Protein AF-A0A0C3NVM9-F1 (afdb_monomer_lite)

Organism: NCBI:txid870435

pLDDT: mean 86.64, std 7.37, range [63.56, 95.12]

Foldseek 3Di:
DQVLQADPPDDPVLQAPQADCVLSVRHLDDVVQAPHRDHDGDGRDDPQQVCCCPPPPHHGRPVSVVSVVCSCLVVDDPVVNVVD

Structure (mmCIF, N/CA/C/O backbone):
data_AF-A0A0C3NVM9-F1
#
_entry.id   AF-A0A0C3NVM9-F1
#
loop_
_atom_site.group_PDB
_atom_site.id
_atom_site.type_symbol
_atom_site.label_atom_id
_atom_site.label_alt_id
_atom_site.label_comp_id
_atom_site.label_asym_id
_atom_site.label_entity_id
_atom_site.label_seq_id
_atom_site.pdbx_PDB_ins_code
_atom_site.Cartn_x
_atom_site.Cartn_y
_atom_site.Cartn_z
_atom_site.occupancy
_atom_site.B_iso_or_equiv
_atom_site.auth_seq_id
_atom_site.auth_comp_id
_atom_site.auth_asym_id
_atom_site.auth_atom_id
_atom_site.pdbx_PDB_model_num
ATOM 1 N N . MET A 1 1 ? -9.613 -2.182 7.776 1.00 83.00 1 MET A N 1
ATOM 2 C CA . MET A 1 1 ? -8.161 -1.928 7.875 1.00 83.00 1 MET A CA 1
ATOM 3 C C . MET A 1 1 ? -7.526 -1.738 6.498 1.00 83.00 1 MET A C 1
ATOM 5 O O . MET A 1 1 ? -7.315 -0.596 6.130 1.00 83.00 1 MET A O 1
ATOM 9 N N . LEU A 1 2 ? -7.305 -2.794 5.700 1.00 88.81 2 LEU A N 1
ATOM 10 C CA . LEU A 1 2 ? -6.585 -2.698 4.412 1.00 88.81 2 LEU A CA 1
ATOM 11 C C . LEU A 1 2 ? -7.242 -1.792 3.360 1.00 88.81 2 LEU A C 1
ATOM 13 O O . LEU A 1 2 ? -6.543 -1.192 2.556 1.00 88.81 2 LEU A O 1
ATOM 17 N N . LYS A 1 3 ? -8.568 -1.608 3.413 1.00 91.56 3 LYS A N 1
ATOM 18 C CA . LYS A 1 3 ? -9.281 -0.656 2.543 1.00 91.56 3 LYS A CA 1
ATOM 19 C C . LYS A 1 3 ? -8.765 0.791 2.657 1.00 91.56 3 LYS A C 1
ATOM 21 O O . LYS A 1 3 ? -8.904 1.538 1.703 1.00 91.56 3 LYS A O 1
ATOM 26 N N . LEU A 1 4 ? -8.147 1.164 3.786 1.00 93.12 4 LEU A N 1
ATOM 27 C CA . LEU A 1 4 ? -7.510 2.477 3.987 1.00 93.12 4 LEU A CA 1
ATOM 28 C C . LEU A 1 4 ? -6.194 2.640 3.217 1.00 93.12 4 LEU A C 1
ATOM 30 O O . LEU A 1 4 ? -5.614 3.713 3.237 1.00 93.12 4 LEU A O 1
ATOM 34 N N . LEU A 1 5 ? -5.687 1.572 2.605 1.00 92.88 5 LEU A N 1
ATOM 35 C CA . LEU A 1 5 ? -4.459 1.568 1.811 1.00 92.88 5 LEU A CA 1
ATOM 36 C C . LEU A 1 5 ? -4.762 1.462 0.311 1.00 92.88 5 LEU A C 1
ATOM 38 O O . LEU A 1 5 ? -3.876 1.149 -0.480 1.00 92.88 5 LEU A O 1
ATOM 42 N N . ARG A 1 6 ? -6.023 1.650 -0.083 1.00 92.88 6 ARG A N 1
ATOM 43 C CA . ARG A 1 6 ? -6.434 1.703 -1.484 1.00 92.88 6 ARG A CA 1
ATOM 44 C C . ARG A 1 6 ? -6.248 3.109 -2.028 1.00 92.88 6 ARG A C 1
ATOM 46 O O . ARG A 1 6 ? -6.312 4.086 -1.288 1.00 92.88 6 ARG A O 1
ATOM 53 N N . ASN A 1 7 ? -6.127 3.199 -3.343 1.00 90.44 7 ASN A N 1
ATOM 54 C CA . ASN A 1 7 ? -6.321 4.446 -4.060 1.00 90.44 7 ASN A CA 1
ATOM 55 C C . ASN A 1 7 ? -7.213 4.178 -5.273 1.00 90.44 7 ASN A C 1
ATOM 57 O O . ASN A 1 7 ? -6.736 3.754 -6.324 1.00 90.44 7 ASN A O 1
ATOM 61 N N . ASP A 1 8 ? -8.512 4.419 -5.107 1.00 90.69 8 ASP A N 1
ATOM 62 C CA . ASP A 1 8 ? -9.525 4.116 -6.125 1.00 90.69 8 ASP A CA 1
ATOM 63 C C . ASP A 1 8 ? -9.472 5.072 -7.333 1.00 90.69 8 ASP A C 1
ATOM 65 O O . ASP A 1 8 ? -10.123 4.825 -8.344 1.00 90.69 8 ASP A O 1
ATOM 69 N N . TYR A 1 9 ? -8.668 6.139 -7.259 1.00 89.50 9 TYR A N 1
ATOM 70 C CA . TYR A 1 9 ? -8.415 7.042 -8.383 1.00 89.50 9 TYR A CA 1
ATOM 71 C C . TYR A 1 9 ? -7.311 6.535 -9.320 1.00 89.50 9 TYR A C 1
ATOM 73 O O . TYR A 1 9 ? -7.150 7.072 -10.417 1.00 89.50 9 TYR A O 1
ATOM 81 N N . LEU A 1 10 ? -6.533 5.522 -8.916 1.00 85.75 10 LEU A N 1
ATOM 82 C CA . LEU A 1 10 ? -5.507 4.947 -9.782 1.00 85.75 10 LEU A CA 1
ATOM 83 C C . LEU A 1 10 ? -6.133 4.017 -10.828 1.00 85.75 10 LEU A C 1
ATOM 85 O O . LEU A 1 10 ? -6.822 3.061 -10.459 1.00 85.75 10 LEU A O 1
ATOM 89 N N . PRO A 1 11 ? -5.839 4.218 -12.127 1.00 86.56 11 PRO A N 1
ATOM 90 C CA . PRO A 1 11 ? -6.269 3.299 -13.172 1.00 86.56 11 PRO A CA 1
ATOM 91 C C . PRO A 1 11 ? -5.789 1.868 -12.907 1.00 86.56 11 PRO A C 1
ATOM 93 O O . PRO A 1 11 ? -4.623 1.647 -12.593 1.00 86.56 11 PRO A O 1
ATOM 96 N N . GLN A 1 12 ? -6.639 0.870 -13.139 1.00 86.12 12 GLN A N 1
ATOM 97 C CA . GLN A 1 12 ? -6.282 -0.533 -12.886 1.00 86.12 12 GLN A CA 1
ATOM 98 C C . GLN A 1 12 ? -5.029 -0.993 -13.650 1.00 86.12 12 GLN A C 1
ATOM 100 O O . GLN A 1 12 ? -4.249 -1.798 -13.151 1.00 86.12 12 GLN A O 1
ATOM 105 N N . LYS A 1 13 ? -4.776 -0.433 -14.843 1.00 84.94 13 LYS A N 1
ATOM 106 C CA . LYS A 1 13 ? -3.583 -0.749 -15.648 1.00 84.94 13 LYS A CA 1
ATOM 107 C C . LYS A 1 13 ? -2.256 -0.471 -14.931 1.00 84.94 13 LYS A C 1
ATOM 109 O O . LYS A 1 13 ? -1.251 -1.068 -15.315 1.00 84.94 13 LYS A O 1
ATOM 114 N N . VAL A 1 14 ? -2.264 0.432 -13.942 1.00 81.31 14 VAL A N 1
ATOM 115 C CA . VAL A 1 14 ? -1.092 0.789 -13.134 1.00 81.31 14 VAL A CA 1
ATOM 116 C C . VAL A 1 14 ? -1.079 0.088 -11.778 1.00 81.31 14 VAL A C 1
ATOM 118 O O . VAL A 1 14 ? -0.207 0.361 -10.972 1.00 81.31 14 VAL A O 1
ATOM 121 N N . TRP A 1 15 ? -2.020 -0.804 -11.480 1.00 86.06 15 TRP A N 1
ATOM 122 C CA . TRP A 1 15 ? -1.974 -1.520 -10.210 1.00 86.06 15 TRP A CA 1
ATOM 123 C C . TRP A 1 15 ? -0.738 -2.430 -10.120 1.00 86.06 15 TRP A C 1
ATOM 125 O O . TRP A 1 15 ? -0.293 -2.958 -11.146 1.00 86.06 15 TRP A O 1
ATOM 135 N N . PRO A 1 16 ? -0.195 -2.637 -8.904 1.00 87.19 16 PRO A N 1
ATOM 136 C CA . PRO A 1 16 ? 0.867 -3.603 -8.667 1.00 87.19 16 PRO A CA 1
ATOM 137 C C . PRO A 1 16 ? 0.542 -4.971 -9.277 1.00 87.19 16 PRO A C 1
ATOM 139 O O . PRO A 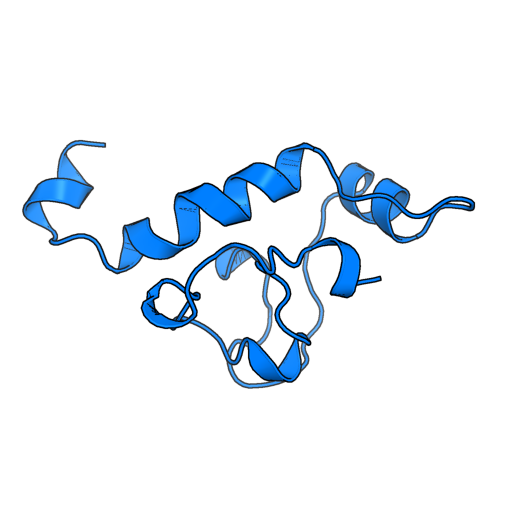1 16 ? -0.537 -5.517 -9.052 1.00 87.19 16 PRO A O 1
ATOM 142 N N . ARG A 1 17 ? 1.504 -5.539 -10.013 1.00 86.62 17 ARG A N 1
ATOM 143 C CA . ARG A 1 17 ? 1.421 -6.897 -10.592 1.00 86.62 17 ARG A CA 1
ATOM 144 C C . ARG A 1 17 ? 2.276 -7.920 -9.850 1.00 86.62 17 ARG A C 1
ATOM 146 O O . ARG A 1 17 ? 2.207 -9.110 -10.125 1.00 86.62 17 ARG A O 1
ATOM 153 N N . SER A 1 18 ? 3.076 -7.454 -8.896 1.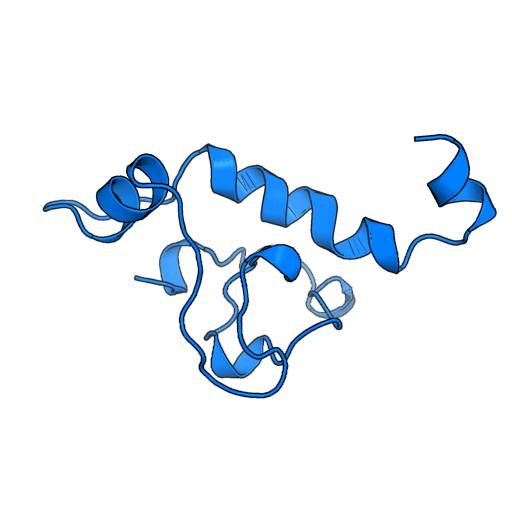00 86.38 18 SER A N 1
ATOM 154 C CA . SER A 1 18 ? 4.044 -8.255 -8.150 1.00 86.38 18 SER A CA 1
ATOM 155 C C . SER A 1 18 ? 3.432 -9.081 -7.010 1.00 86.38 18 SER A C 1
ATOM 157 O O . SER A 1 18 ? 4.160 -9.797 -6.331 1.00 86.38 18 SER A O 1
ATOM 159 N N . TYR A 1 19 ? 2.130 -8.945 -6.740 1.00 90.06 19 TYR A N 1
ATOM 160 C CA . TYR A 1 19 ? 1.375 -9.766 -5.789 1.00 90.06 19 TYR A CA 1
ATOM 161 C C . TYR A 1 19 ? -0.117 -9.769 -6.148 1.00 90.06 19 TYR A C 1
ATOM 163 O O . TYR A 1 19 ? -0.592 -8.906 -6.887 1.00 90.06 19 TYR A O 1
ATOM 171 N N . ALA A 1 20 ? -0.865 -10.726 -5.602 1.00 91.31 20 ALA A N 1
ATOM 172 C CA . ALA A 1 20 ? -2.298 -10.906 -5.799 1.00 91.31 20 ALA A CA 1
ATOM 173 C C . ALA A 1 20 ? -3.106 -9.805 -5.085 1.00 91.31 20 ALA A C 1
ATOM 175 O O . ALA A 1 20 ? -3.699 -10.020 -4.028 1.00 91.31 20 ALA A O 1
ATOM 176 N N . ILE A 1 21 ? -3.114 -8.599 -5.657 1.00 91.06 21 ILE A N 1
ATOM 177 C CA . ILE A 1 21 ? -3.721 -7.393 -5.074 1.00 91.06 21 ILE A CA 1
ATOM 178 C C . ILE A 1 21 ? -5.201 -7.558 -4.698 1.00 91.06 21 ILE A C 1
ATOM 180 O O . ILE A 1 21 ? -5.655 -6.993 -3.697 1.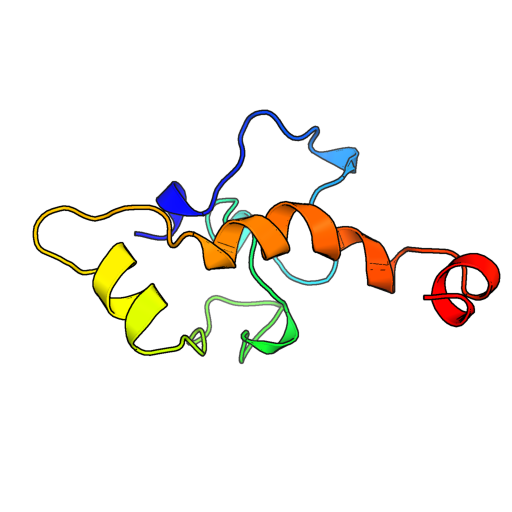00 91.06 21 ILE A O 1
ATOM 184 N N . ASP A 1 22 ? -5.938 -8.381 -5.442 1.00 91.81 22 ASP A N 1
ATOM 185 C CA . ASP A 1 22 ? -7.351 -8.657 -5.185 1.00 91.81 22 ASP A CA 1
ATOM 186 C C . ASP A 1 22 ? -7.563 -9.381 -3.848 1.00 91.81 22 ASP A C 1
ATOM 188 O O . ASP A 1 22 ? -8.495 -9.052 -3.107 1.00 91.81 22 ASP A O 1
ATOM 192 N N . LEU A 1 23 ? -6.642 -10.278 -3.469 1.00 92.19 23 LEU A N 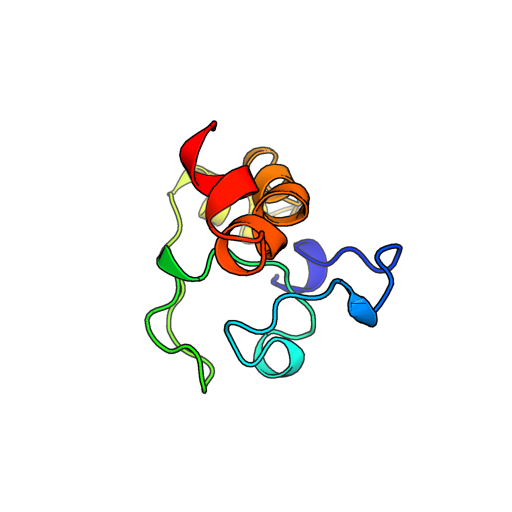1
ATOM 193 C CA . LEU A 1 23 ? -6.654 -10.947 -2.161 1.00 92.19 23 LEU A CA 1
ATOM 194 C C . LEU A 1 23 ? -6.424 -9.957 -1.010 1.00 92.19 23 LEU A C 1
ATOM 196 O O . LEU A 1 23 ? -6.899 -10.165 0.104 1.00 92.19 23 LEU A O 1
ATOM 200 N N . TYR A 1 24 ? -5.762 -8.834 -1.294 1.00 90.31 24 TYR A N 1
ATOM 201 C CA . TYR A 1 24 ? -5.551 -7.723 -0.366 1.00 90.31 24 TYR A CA 1
ATOM 202 C C . TYR A 1 24 ? -6.607 -6.611 -0.505 1.00 90.31 24 TYR A C 1
ATOM 204 O O . TYR A 1 24 ? -6.414 -5.496 -0.013 1.00 90.31 24 TYR A O 1
ATOM 212 N N . HIS A 1 25 ? -7.747 -6.897 -1.143 1.00 90.81 25 HIS A N 1
ATOM 213 C CA . HIS A 1 25 ? -8.874 -5.975 -1.328 1.00 90.81 25 HIS A CA 1
ATOM 214 C C . HIS A 1 25 ? -8.519 -4.657 -2.039 1.00 90.81 25 HIS A C 1
ATOM 216 O O . HIS A 1 25 ? -9.142 -3.623 -1.761 1.00 90.81 25 HIS A O 1
ATOM 222 N N . GLY A 1 26 ? -7.525 -4.674 -2.933 1.00 91.06 26 GLY A N 1
ATOM 223 C CA . GLY A 1 26 ? -7.052 -3.477 -3.637 1.00 91.06 26 GLY A CA 1
ATOM 224 C C . GLY A 1 26 ? -6.029 -2.647 -2.855 1.00 91.06 26 GLY A C 1
ATOM 225 O O . GLY A 1 26 ? -5.689 -1.545 -3.281 1.00 91.06 26 GLY A O 1
ATOM 226 N N . ALA A 1 27 ? -5.574 -3.109 -1.685 1.00 92.44 27 ALA A N 1
ATOM 227 C CA . ALA A 1 27 ? -4.587 -2.381 -0.894 1.00 92.44 27 ALA A CA 1
ATOM 228 C C . ALA A 1 27 ? -3.242 -2.324 -1.621 1.00 92.44 27 ALA A C 1
ATOM 230 O O . ALA A 1 27 ? -2.711 -3.357 -2.029 1.00 92.44 27 ALA A O 1
ATOM 231 N N . LEU A 1 28 ? -2.678 -1.122 -1.725 1.00 91.31 28 LEU A N 1
ATOM 232 C CA . LEU A 1 28 ? -1.382 -0.850 -2.337 1.00 91.31 28 LEU A CA 1
ATOM 233 C C . LEU A 1 28 ? -0.294 -0.998 -1.271 1.00 91.31 28 LEU A C 1
ATOM 235 O O . LEU A 1 28 ? -0.121 -0.162 -0.378 1.00 91.31 28 LEU A O 1
ATOM 239 N N . LEU A 1 29 ? 0.412 -2.119 -1.341 1.00 90.00 29 LEU A N 1
ATOM 240 C CA . LEU A 1 29 ? 1.386 -2.570 -0.361 1.00 90.00 29 LEU A CA 1
ATOM 241 C C . LEU A 1 29 ? 2.768 -2.639 -1.002 1.00 90.00 29 LEU A C 1
ATOM 243 O O . LEU A 1 29 ? 2.907 -2.877 -2.199 1.00 90.00 29 LEU A O 1
ATOM 247 N N . SER A 1 30 ? 3.800 -2.480 -0.178 1.00 87.88 30 SER A N 1
ATOM 248 C CA . SER A 1 30 ? 5.161 -2.802 -0.592 1.00 87.88 30 SER A CA 1
ATOM 249 C C . SER A 1 30 ? 5.334 -4.326 -0.621 1.00 87.88 30 SER A C 1
ATOM 251 O O . SER A 1 30 ? 5.180 -4.954 0.433 1.00 87.88 30 SER A O 1
ATOM 253 N N . PRO A 1 31 ? 5.704 -4.938 -1.765 1.00 86.88 31 PRO A N 1
ATOM 254 C CA . PRO A 1 31 ? 5.893 -6.388 -1.864 1.00 86.88 31 PRO A CA 1
ATOM 255 C C . PRO A 1 31 ? 6.949 -6.922 -0.890 1.00 86.88 31 PRO A C 1
ATOM 257 O O . PRO A 1 31 ? 6.819 -8.029 -0.382 1.00 86.88 31 PRO A O 1
ATOM 260 N N . LYS A 1 32 ? 7.957 -6.102 -0.555 1.00 85.62 32 LYS A N 1
ATOM 261 C CA . LYS A 1 32 ? 9.012 -6.442 0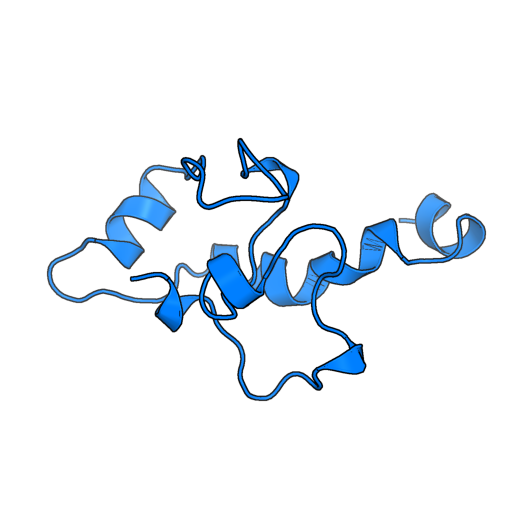.416 1.00 85.62 32 LYS A CA 1
ATOM 262 C C . LYS A 1 32 ? 8.476 -6.689 1.831 1.00 85.62 32 LYS A C 1
ATOM 264 O O . LYS A 1 32 ? 9.141 -7.344 2.623 1.00 85.62 32 LYS A O 1
ATOM 269 N N . GLY A 1 33 ? 7.301 -6.147 2.159 1.00 87.88 33 GLY A N 1
ATOM 270 C CA . GLY A 1 33 ? 6.635 -6.367 3.442 1.00 87.88 33 GLY A CA 1
ATOM 271 C C . GLY A 1 33 ? 5.697 -7.575 3.454 1.00 87.88 33 GLY A C 1
ATOM 272 O O . GLY A 1 33 ? 5.132 -7.886 4.502 1.00 87.88 33 GLY A O 1
ATOM 273 N N . LEU A 1 34 ? 5.490 -8.251 2.321 1.00 90.19 34 LEU A N 1
ATOM 274 C CA . LEU A 1 34 ? 4.575 -9.384 2.216 1.00 90.19 34 LEU A CA 1
ATOM 275 C C . LEU A 1 34 ? 5.330 -10.697 2.420 1.00 90.19 34 LEU A C 1
ATOM 277 O O . LEU A 1 34 ? 6.318 -10.966 1.743 1.00 90.19 34 LEU A O 1
ATOM 281 N N . ARG A 1 35 ? 4.845 -11.553 3.328 1.00 89.19 35 ARG A N 1
ATOM 282 C CA . ARG A 1 35 ? 5.398 -12.914 3.471 1.00 89.19 35 ARG A CA 1
ATOM 283 C C . ARG A 1 35 ? 4.983 -13.858 2.344 1.00 89.19 35 ARG A C 1
ATOM 285 O O . A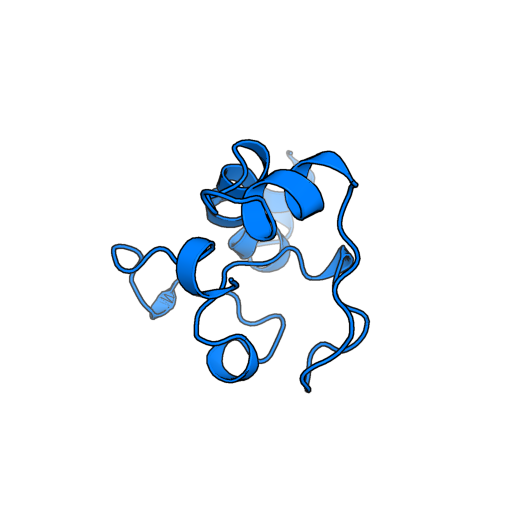RG A 1 35 ? 5.689 -14.824 2.081 1.00 89.19 35 ARG A O 1
ATOM 292 N N . ARG A 1 36 ? 3.827 -13.605 1.731 1.00 87.25 36 ARG A N 1
ATOM 293 C CA . ARG A 1 36 ? 3.290 -14.341 0.583 1.00 87.25 36 ARG A CA 1
ATOM 294 C C . ARG A 1 36 ? 2.813 -13.332 -0.449 1.00 87.25 36 ARG A C 1
ATOM 296 O O . ARG A 1 36 ? 2.224 -12.325 -0.073 1.00 87.25 36 ARG A O 1
ATOM 303 N N . LEU A 1 37 ? 3.098 -13.591 -1.721 1.00 88.94 37 LEU A N 1
ATOM 304 C CA . LEU A 1 37 ? 2.686 -12.723 -2.830 1.00 88.94 37 LEU A CA 1
ATOM 305 C C . LEU A 1 37 ? 1.429 -13.253 -3.529 1.00 88.94 37 LEU A C 1
ATOM 307 O O . LEU A 1 37 ? 0.740 -12.498 -4.200 1.00 88.94 37 LEU A O 1
ATOM 311 N N . ASP A 1 38 ? 1.126 -14.536 -3.366 1.00 89.81 38 ASP A N 1
ATOM 312 C CA . ASP A 1 38 ? 0.072 -15.283 -4.054 1.00 89.81 38 ASP A CA 1
ATOM 313 C C . ASP A 1 38 ? -1.132 -15.617 -3.158 1.00 89.81 38 ASP A C 1
ATOM 315 O O . ASP A 1 38 ? -2.109 -16.190 -3.628 1.00 89.81 38 ASP A O 1
ATOM 319 N N . ASP A 1 39 ? -1.066 -15.267 -1.873 1.00 85.88 39 ASP A N 1
ATOM 320 C CA . ASP A 1 39 ? -2.071 -15.598 -0.864 1.00 85.88 39 ASP A CA 1
ATOM 321 C C . ASP A 1 39 ? -2.096 -14.543 0.252 1.00 85.88 39 ASP A C 1
ATOM 323 O O . ASP A 1 39 ? -1.149 -13.767 0.415 1.00 85.88 39 ASP A O 1
ATOM 327 N N . VAL A 1 40 ? -3.153 -14.537 1.065 1.00 81.62 40 VAL A N 1
ATOM 328 C CA . VAL A 1 40 ? -3.283 -13.658 2.232 1.00 81.62 40 VAL A CA 1
ATOM 329 C C . VAL A 1 40 ? -2.310 -14.104 3.325 1.00 81.62 40 VAL A C 1
ATOM 331 O O . VAL A 1 40 ? -2.607 -14.933 4.183 1.00 81.62 40 VAL A O 1
ATOM 334 N N . GLY A 1 41 ? -1.112 -13.527 3.293 1.00 84.12 41 GLY A N 1
ATOM 335 C CA . GLY A 1 41 ? -0.081 -13.708 4.312 1.00 84.12 41 GLY A CA 1
ATOM 336 C C . GLY A 1 41 ? -0.016 -12.573 5.336 1.00 84.12 41 GLY A C 1
ATOM 337 O O . GLY A 1 41 ? -0.586 -11.495 5.163 1.00 84.12 41 GLY A O 1
ATOM 338 N N . ALA A 1 42 ? 0.766 -12.795 6.395 1.00 87.69 42 ALA A N 1
ATOM 339 C CA . ALA A 1 42 ? 1.122 -11.734 7.331 1.00 87.69 42 ALA A CA 1
ATOM 340 C C . ALA A 1 42 ? 1.877 -10.600 6.615 1.00 87.69 42 ALA A C 1
ATOM 342 O O . ALA A 1 42 ? 2.793 -10.850 5.824 1.00 87.69 42 ALA A O 1
ATOM 343 N N . ILE A 1 43 ? 1.512 -9.360 6.940 1.00 90.38 43 ILE A N 1
ATOM 344 C CA . ILE A 1 43 ? 2.145 -8.146 6.420 1.00 90.38 43 ILE A CA 1
ATOM 345 C C . ILE A 1 43 ? 3.095 -7.621 7.494 1.00 90.38 43 ILE A C 1
ATOM 347 O O . ILE A 1 43 ? 2.679 -7.329 8.618 1.00 90.38 43 ILE A O 1
ATOM 351 N N . GLN A 1 44 ? 4.375 -7.498 7.159 1.00 90.56 44 GLN A N 1
ATOM 352 C CA . GLN A 1 44 ? 5.336 -6.810 8.005 1.00 90.56 44 GLN A CA 1
ATOM 353 C C . GLN A 1 44 ? 5.063 -5.311 7.960 1.00 90.56 44 GLN A C 1
ATOM 355 O O . GLN A 1 44 ? 5.053 -4.683 6.903 1.00 90.56 44 GLN A O 1
ATOM 360 N N . MET A 1 45 ? 4.832 -4.738 9.135 1.00 88.44 45 MET A N 1
ATOM 361 C CA . MET A 1 45 ? 4.509 -3.330 9.297 1.00 88.44 45 MET A CA 1
ATOM 362 C C . MET A 1 45 ? 5.304 -2.760 10.457 1.00 88.44 45 MET A C 1
ATOM 364 O O . MET A 1 45 ? 5.463 -3.412 11.489 1.00 88.44 45 MET A O 1
ATOM 368 N N . CYS A 1 46 ? 5.759 -1.518 10.315 1.00 90.88 46 CYS A N 1
ATOM 369 C CA . CYS A 1 46 ? 6.305 -0.801 11.455 1.00 90.88 46 CYS A CA 1
ATOM 370 C C . CYS A 1 46 ? 5.191 -0.478 12.462 1.00 90.88 46 CYS A C 1
ATOM 372 O O . CYS A 1 46 ? 4.011 -0.355 12.113 1.00 90.88 46 CYS A O 1
ATOM 374 N N . GLU A 1 47 ? 5.578 -0.284 13.720 1.00 92.56 47 GLU A N 1
ATOM 375 C CA . GLU A 1 47 ? 4.634 -0.021 14.806 1.00 92.56 47 GLU A CA 1
ATOM 376 C C . GLU A 1 47 ? 3.790 1.241 14.561 1.00 92.56 47 GLU A C 1
ATOM 378 O O . GLU A 1 47 ? 2.603 1.265 14.882 1.00 92.56 47 GLU A O 1
ATOM 383 N N . ARG A 1 48 ? 4.362 2.273 13.925 1.00 92.44 48 ARG A N 1
ATOM 384 C CA . ARG A 1 48 ? 3.645 3.505 13.564 1.00 92.44 48 ARG A CA 1
ATOM 385 C C . ARG A 1 48 ? 2.503 3.230 12.584 1.00 92.44 48 ARG A C 1
ATOM 387 O O . ARG A 1 48 ? 1.370 3.614 12.854 1.00 92.44 48 ARG A O 1
ATOM 394 N N . CYS A 1 49 ? 2.786 2.529 11.484 1.00 91.62 49 CYS A N 1
ATOM 395 C CA . CYS A 1 49 ? 1.770 2.183 10.489 1.00 91.62 49 CYS A CA 1
ATOM 396 C C . CYS A 1 49 ? 0.703 1.258 11.079 1.00 91.62 49 CYS A C 1
ATOM 398 O O . CYS A 1 49 ? -0.484 1.443 10.814 1.00 91.62 49 CYS A O 1
ATOM 400 N N . ARG A 1 50 ? 1.115 0.297 11.919 1.00 92.38 50 ARG A N 1
ATOM 401 C CA . ARG A 1 50 ? 0.189 -0.585 12.635 1.00 92.38 50 ARG A CA 1
ATOM 402 C C . ARG A 1 50 ? -0.770 0.225 13.506 1.00 92.38 50 ARG A C 1
ATOM 404 O O . ARG A 1 50 ? -1.977 0.083 13.351 1.00 92.38 50 ARG A O 1
ATOM 411 N N . ARG A 1 51 ? -0.256 1.135 14.343 1.00 94.00 51 ARG A N 1
ATOM 412 C CA . ARG A 1 51 ? -1.079 2.008 15.199 1.00 94.00 51 ARG A CA 1
ATOM 413 C C . ARG A 1 51 ? -2.046 2.881 14.406 1.00 94.00 51 ARG A C 1
ATOM 415 O O . ARG A 1 51 ? -3.195 2.990 14.815 1.00 94.00 51 ARG A O 1
ATOM 422 N N . SER A 1 52 ? -1.616 3.475 13.291 1.00 94.81 52 SER A N 1
ATOM 423 C CA . SER A 1 52 ? -2.515 4.250 12.422 1.00 94.81 52 SER A CA 1
ATOM 424 C C . SER A 1 52 ? -3.674 3.397 11.900 1.00 94.81 52 SER A C 1
ATOM 426 O O . SER A 1 52 ? -4.819 3.832 11.936 1.00 94.81 52 SER A O 1
ATOM 428 N N . LEU A 1 53 ? -3.404 2.158 11.485 1.00 93.56 53 LEU A N 1
ATOM 429 C CA . LEU A 1 53 ? -4.417 1.270 10.911 1.00 93.56 53 LEU A CA 1
ATOM 430 C C . LEU A 1 53 ? -5.327 0.580 11.936 1.00 93.56 53 LEU A C 1
ATOM 432 O O . LEU A 1 53 ? -6.453 0.220 11.588 1.00 93.56 53 LEU A O 1
ATOM 436 N N . THR A 1 54 ? -4.851 0.354 13.162 1.00 94.44 54 THR A N 1
ATOM 437 C CA . THR A 1 54 ? -5.578 -0.400 14.203 1.00 94.44 54 THR A CA 1
ATOM 438 C C . THR A 1 54 ? -5.983 0.448 15.407 1.00 94.44 54 THR A C 1
ATOM 440 O O . THR A 1 54 ? -6.476 -0.093 16.394 1.00 94.44 54 THR A O 1
ATOM 443 N N . GLY A 1 55 ? -5.724 1.756 15.381 1.00 93.19 55 GLY A N 1
ATOM 444 C CA . GLY A 1 55 ? -6.097 2.676 16.452 1.00 93.19 55 GLY A CA 1
ATOM 445 C C . GLY A 1 55 ? -7.613 2.835 16.598 1.00 93.19 55 GLY A C 1
ATOM 446 O O . GLY A 1 55 ? -8.386 2.354 15.773 1.00 93.19 55 GLY A O 1
ATOM 447 N N . LYS A 1 56 ? -8.046 3.560 17.640 1.00 93.69 56 LYS A N 1
ATOM 448 C CA . LYS A 1 56 ? -9.476 3.851 17.883 1.00 93.69 56 LYS A CA 1
ATOM 449 C C . LYS A 1 56 ? -10.157 4.536 16.691 1.00 93.69 56 LYS A C 1
ATOM 451 O O . LYS A 1 56 ? -11.313 4.246 16.411 1.00 93.69 56 LYS A O 1
ATOM 456 N N . SER A 1 57 ? -9.415 5.395 15.992 1.00 94.44 57 SER A N 1
ATOM 457 C CA . SER A 1 57 ? -9.826 6.030 14.739 1.00 94.44 57 SER A CA 1
ATOM 458 C C . SER A 1 57 ? -8.832 5.642 13.643 1.00 94.44 57 SER A C 1
ATOM 460 O O . SER A 1 57 ? -7.820 6.328 13.480 1.00 94.44 57 SER A O 1
ATOM 462 N N . PRO A 1 58 ? -9.062 4.520 12.938 1.00 94.94 58 PRO A N 1
ATOM 463 C CA . PRO A 1 58 ? -8.170 4.050 11.888 1.00 94.94 58 PRO A CA 1
ATOM 464 C C . PRO A 1 58 ? -7.973 5.090 10.785 1.00 94.94 58 PRO A C 1
ATOM 466 O O . PRO A 1 58 ? -8.939 5.653 10.271 1.00 94.94 58 PRO A O 1
ATOM 469 N N . SER A 1 59 ? -6.726 5.302 10.383 1.00 95.12 59 SER A N 1
ATOM 470 C CA . SER A 1 59 ? -6.356 6.219 9.309 1.00 95.12 59 SER A CA 1
ATOM 471 C C . SER A 1 59 ? -5.243 5.639 8.444 1.00 95.12 59 SER A C 1
ATOM 473 O O . SER A 1 59 ? -4.506 4.736 8.853 1.00 95.12 59 SER A O 1
ATOM 475 N N . GLN A 1 60 ? -5.132 6.147 7.218 1.00 92.44 60 GLN A N 1
ATOM 476 C CA . GLN A 1 60 ? -4.038 5.779 6.333 1.00 92.44 60 GLN A CA 1
ATOM 477 C C . GLN A 1 60 ? -2.710 6.290 6.924 1.00 92.44 60 GLN A C 1
ATOM 479 O O . GLN A 1 60 ? -2.592 7.487 7.203 1.00 92.44 60 GLN A O 1
ATOM 484 N N . PRO A 1 61 ? -1.693 5.429 7.111 1.00 92.25 61 PRO A N 1
ATOM 485 C CA . PRO A 1 61 ? -0.366 5.887 7.495 1.00 92.25 61 PRO A CA 1
ATOM 486 C C . PRO A 1 61 ? 0.209 6.812 6.419 1.00 92.25 61 PRO A C 1
ATOM 488 O O . PRO A 1 61 ? 0.155 6.482 5.236 1.00 92.25 61 PRO A O 1
ATOM 491 N N . VAL A 1 62 ? 0.814 7.933 6.820 1.00 89.56 62 VAL A N 1
ATOM 492 C CA . VAL A 1 62 ? 1.433 8.893 5.884 1.00 89.56 62 VAL A CA 1
ATOM 493 C C . VAL A 1 62 ? 2.470 8.202 4.995 1.00 89.56 62 VAL A C 1
ATOM 495 O O . VAL A 1 62 ? 2.448 8.356 3.779 1.00 89.56 62 VAL A O 1
ATOM 498 N N . ASP A 1 63 ? 3.306 7.352 5.593 1.00 85.19 63 ASP A N 1
ATOM 499 C CA . ASP A 1 63 ? 4.379 6.646 4.887 1.00 85.19 63 ASP A CA 1
ATOM 500 C C . ASP A 1 63 ? 3.841 5.605 3.879 1.00 85.19 63 ASP A C 1
ATOM 502 O O . ASP A 1 63 ? 4.550 5.205 2.960 1.00 85.19 63 ASP A O 1
ATOM 506 N N . ALA A 1 64 ? 2.565 5.201 3.982 1.00 87.56 64 ALA A N 1
ATOM 507 C CA . ALA A 1 64 ? 1.936 4.312 3.004 1.00 87.56 64 ALA A CA 1
ATOM 508 C C . ALA A 1 64 ? 1.639 5.009 1.664 1.00 87.56 64 ALA A C 1
ATOM 510 O O . ALA A 1 64 ? 1.439 4.320 0.667 1.00 87.56 64 ALA A O 1
ATOM 511 N N . LEU A 1 65 ? 1.663 6.349 1.602 1.00 84.81 65 LEU A N 1
ATOM 512 C CA . LEU A 1 65 ? 1.564 7.092 0.337 1.00 84.81 65 LEU A CA 1
ATOM 513 C C . LEU A 1 65 ? 2.713 6.757 -0.616 1.00 84.81 65 LEU A C 1
ATOM 515 O O . LEU A 1 65 ? 2.518 6.758 -1.828 1.00 84.81 65 LEU A O 1
ATOM 519 N N . ALA A 1 66 ? 3.887 6.409 -0.083 1.00 83.06 66 ALA A N 1
ATOM 520 C CA . ALA A 1 66 ? 5.008 5.945 -0.890 1.00 83.06 66 ALA A CA 1
ATOM 521 C C . ALA A 1 66 ? 4.631 4.682 -1.687 1.00 83.06 66 ALA A C 1
ATOM 523 O O . ALA A 1 66 ? 4.986 4.558 -2.856 1.00 83.06 66 ALA A O 1
ATOM 524 N N . ASN A 1 67 ? 3.817 3.782 -1.125 1.00 84.94 67 ASN A N 1
ATOM 525 C CA . ASN A 1 67 ? 3.363 2.597 -1.857 1.00 84.94 67 ASN A CA 1
ATOM 526 C C . ASN A 1 67 ? 2.547 2.961 -3.107 1.00 84.94 67 ASN A C 1
ATOM 528 O O . ASN A 1 67 ? 2.497 2.156 -4.028 1.00 84.94 67 ASN A O 1
ATOM 532 N N . PHE A 1 68 ? 1.942 4.156 -3.170 1.00 80.06 68 PHE A N 1
ATOM 533 C CA . PHE A 1 68 ? 1.224 4.650 -4.353 1.00 80.06 68 PHE A CA 1
ATOM 534 C C . PHE A 1 68 ? 2.160 5.198 -5.438 1.00 80.06 68 PHE A C 1
ATOM 536 O O . PHE A 1 68 ? 1.708 5.492 -6.538 1.00 80.06 68 PHE A O 1
ATOM 543 N N . GLN A 1 69 ? 3.438 5.390 -5.122 1.00 73.56 69 GLN A N 1
ATOM 544 C CA . GLN A 1 69 ? 4.432 5.975 -6.022 1.00 73.56 69 GLN A CA 1
ATOM 545 C C . GLN A 1 69 ? 5.469 4.936 -6.475 1.00 73.56 69 GLN A C 1
ATOM 547 O O . GLN A 1 69 ? 6.007 5.053 -7.569 1.00 73.56 69 GLN A O 1
ATOM 552 N N . TYR A 1 70 ? 5.719 3.892 -5.673 1.00 67.06 70 TYR A N 1
ATOM 553 C CA . TYR A 1 70 ? 6.792 2.917 -5.920 1.00 67.06 70 TYR A CA 1
ATOM 554 C C . TYR A 1 70 ? 6.355 1.587 -6.554 1.00 67.06 70 TYR A C 1
ATOM 556 O O . TYR A 1 70 ? 7.206 0.731 -6.793 1.00 67.06 70 TYR A O 1
ATOM 564 N N . TYR A 1 71 ? 5.071 1.377 -6.863 1.00 64.12 71 TYR A N 1
ATOM 565 C CA . TYR A 1 71 ? 4.612 0.088 -7.407 1.00 64.12 71 TYR A CA 1
ATOM 566 C C . TYR A 1 71 ? 5.072 -0.197 -8.846 1.00 64.12 71 TYR A C 1
ATOM 568 O O . TYR A 1 71 ? 4.915 -1.322 -9.309 1.00 64.12 71 TYR A O 1
ATOM 576 N N . SER A 1 72 ? 5.628 0.792 -9.554 1.00 63.56 72 SER A N 1
ATOM 577 C CA . SER A 1 72 ? 6.118 0.621 -10.924 1.00 63.56 72 SER A CA 1
ATOM 578 C C . SER A 1 72 ? 7.635 0.535 -11.029 1.00 63.56 72 SER A C 1
ATOM 580 O O . SER A 1 72 ? 8.115 0.279 -12.122 1.00 63.56 72 SER A O 1
ATOM 582 N N . TRP A 1 73 ? 8.407 0.725 -9.950 1.00 71.12 73 TRP A N 1
ATOM 583 C CA . TRP A 1 73 ? 9.875 0.728 -10.053 1.00 71.12 73 TRP A CA 1
ATOM 584 C C . TRP A 1 73 ? 10.430 -0.607 -10.579 1.00 71.12 73 TRP A C 1
ATOM 586 O O . TRP A 1 73 ? 11.358 -0.612 -11.380 1.00 71.12 73 TRP A O 1
ATOM 596 N N . SER A 1 74 ? 9.833 -1.741 -10.192 1.00 68.31 74 SER A N 1
ATOM 597 C CA . SER A 1 74 ? 10.189 -3.058 -10.748 1.00 68.31 74 SER A CA 1
ATOM 598 C C . SER A 1 74 ? 9.779 -3.238 -12.210 1.00 68.31 74 SER A C 1
ATOM 600 O O . SER A 1 74 ? 10.381 -4.055 -12.898 1.00 68.31 74 SER A O 1
ATOM 602 N N . GLU A 1 75 ? 8.776 -2.485 -12.661 1.00 71.19 75 GLU A N 1
ATOM 603 C CA . GLU A 1 75 ? 8.238 -2.512 -14.024 1.00 71.19 75 GLU A CA 1
ATOM 604 C C . GLU A 1 75 ? 8.901 -1.467 -14.935 1.00 71.19 75 GLU A C 1
ATOM 606 O O . GLU A 1 75 ? 8.632 -1.437 -16.136 1.00 71.19 75 GLU A O 1
ATOM 611 N N . LEU A 1 76 ? 9.738 -0.582 -14.380 1.00 75.56 76 LEU A N 1
ATOM 612 C CA . LEU A 1 76 ? 10.522 0.346 -15.180 1.00 75.56 76 LEU A CA 1
ATOM 613 C C . LEU A 1 76 ? 11.515 -0.456 -16.034 1.00 75.56 76 LEU A C 1
ATOM 615 O O . LEU A 1 76 ? 12.129 -1.399 -15.522 1.00 75.56 76 LEU A O 1
ATOM 619 N N . PRO A 1 77 ? 11.722 -0.067 -17.305 1.00 83.81 77 PRO A N 1
ATOM 620 C CA . PRO A 1 77 ? 12.842 -0.570 -18.089 1.00 83.81 77 PRO A CA 1
ATOM 621 C C . PRO A 1 77 ? 14.144 -0.433 -17.296 1.00 83.81 77 PRO A C 1
ATOM 623 O O . PRO A 1 77 ? 14.328 0.559 -16.581 1.00 83.81 77 PRO A O 1
ATOM 626 N N . SER A 1 78 ? 15.037 -1.419 -17.400 1.00 85.56 78 SER A N 1
ATOM 627 C CA . SER A 1 78 ? 16.294 -1.443 -16.639 1.00 85.56 78 SER A CA 1
ATOM 628 C C . SER A 1 78 ? 17.087 -0.147 -16.793 1.00 85.56 78 SER A C 1
ATOM 630 O O . SER A 1 78 ? 17.604 0.372 -15.811 1.00 85.56 78 SER A O 1
ATOM 632 N N . GLU A 1 79 ? 17.075 0.443 -17.988 1.00 88.25 79 GLU A N 1
ATOM 633 C CA . GLU A 1 79 ? 17.787 1.684 -18.298 1.00 88.25 79 GLU A CA 1
ATOM 634 C C . GLU A 1 79 ? 17.260 2.885 -17.501 1.00 88.25 79 GLU A C 1
ATOM 636 O O . GLU A 1 79 ? 18.021 3.778 -17.143 1.00 88.25 79 GLU A O 1
ATOM 641 N N . VAL A 1 80 ? 15.955 2.914 -17.215 1.00 81.62 80 VAL A N 1
ATOM 642 C CA . VAL A 1 80 ? 15.318 3.968 -16.408 1.00 81.62 80 VAL A CA 1
ATOM 643 C C . VAL A 1 80 ? 15.515 3.695 -14.923 1.00 81.62 80 VAL A C 1
ATOM 645 O O . VAL A 1 80 ? 15.577 4.616 -14.120 1.00 81.62 80 VAL A O 1
ATOM 648 N N . ARG A 1 81 ? 15.588 2.425 -14.541 1.00 82.94 81 ARG A N 1
ATOM 649 C CA . ARG A 1 81 ? 15.694 2.011 -13.150 1.00 82.94 81 ARG A CA 1
ATOM 650 C C . ARG A 1 81 ? 17.081 2.271 -12.564 1.00 82.94 81 ARG A C 1
ATOM 652 O O . ARG A 1 81 ? 17.166 2.684 -11.416 1.00 82.94 81 ARG A O 1
ATOM 659 N N . ASP A 1 82 ? 18.130 2.062 -13.353 1.00 80.31 82 ASP A N 1
ATOM 660 C CA . ASP A 1 82 ? 19.528 2.120 -12.903 1.00 80.31 82 ASP A CA 1
ATOM 661 C C . ASP A 1 82 ? 20.060 3.561 -12.710 1.00 80.31 82 ASP A C 1
ATOM 663 O O . ASP A 1 82 ? 21.183 3.749 -12.246 1.00 80.31 82 ASP A O 1
ATOM 667 N N . ILE A 1 83 ? 19.260 4.582 -13.046 1.00 80.69 83 ILE A N 1
ATOM 668 C CA . ILE A 1 83 ? 19.583 6.010 -12.858 1.00 80.69 83 ILE A CA 1
ATOM 669 C C . ILE A 1 83 ? 18.941 6.643 -11.604 1.00 80.69 83 ILE A C 1
ATOM 671 O O . ILE A 1 83 ? 19.177 7.826 -11.351 1.00 80.69 83 ILE A O 1
ATOM 675 N N . PHE A 1 84 ? 18.136 5.888 -10.842 1.00 63.59 84 PHE A N 1
ATOM 676 C CA . PHE A 1 84 ? 17.535 6.291 -9.558 1.00 63.59 84 PHE A CA 1
ATOM 677 C C . PHE A 1 84 ? 18.172 5.535 -8.390 1.00 63.59 84 PHE A C 1
ATOM 679 O O . PHE A 1 84 ? 18.357 6.170 -7.327 1.00 63.59 84 PHE A O 1
#

Radius of gyration: 13.36 Å; chains: 1; bounding box: 29×24×36 Å

Sequence (84 aa):
MLKLLRNDYLPQKVWPRSYAIDLYHGALLSPKGLRRLDDVGAIQMCERCRRSLTGKSPSQPVDALANFQYYSWSELPSEVRDIF

Secondary structure (DSSP, 8-state):
-GGGG--TTS-GGGS--SS-GGGGTT----GGGBS-SSS-PPBP--HHHHHHHHSSS----GGGGGGGTSTTGGGS-HHHHTT-